Protein AF-A0A7K4D6N5-F1 (afdb_monomer)

Radius of gyration: 18.12 Å; Cα contacts (8 Å, |Δi|>4): 68; chains: 1; bounding box: 43×45×43 Å

Mean predicted aligned error: 6.29 Å

Sequence (94 aa):
MSEVSKEYNFKQAEEKWVASWDDSVYYFDWESKKPQYIIDTPPPYPTGNFHIGNALNWCYIDFVARYKRMRGYNVMFPQGWDCHGLPTEVKVEE

pLDDT: mean 88.31, std 10.25, range [51.09, 98.12]

Secondary structure (DSSP, 8-state):
-PPPPSS--HHHHHHHHHHT--GGGGS--TT--SPEEE----PPPSSS---HHHHHHHHHHHHHHHHHHHTT-EEE--------SHHHHHHHH-

Solvent-accessible surface area (backbone atoms only — not comparable to full-atom values): 6032 Å² total; per-residue (Å²): 128,82,86,75,72,95,68,87,58,64,68,65,51,49,54,53,50,66,75,62,61,65,68,74,80,59,59,63,60,92,87,55,89,46,57,76,44,80,51,89,59,86,47,51,62,83,72,67,80,88,50,71,72,51,57,54,54,52,50,60,53,48,54,52,48,52,50,41,41,77,71,57,32,40,38,39,73,66,86,67,66,41,82,70,59,67,69,46,54,55,61,71,75,106

Structure (mmCIF, N/CA/C/O backbone):
data_AF-A0A7K4D6N5-F1
#
_entry.id   AF-A0A7K4D6N5-F1
#
loop_
_atom_site.group_PDB
_atom_site.id
_atom_site.type_symbol
_atom_site.label_atom_id
_atom_site.label_alt_id
_atom_site.label_comp_id
_atom_site.label_asym_id
_atom_site.label_entity_id
_atom_site.label_seq_id
_atom_site.pdbx_PDB_ins_code
_atom_site.Cartn_x
_atom_site.Cartn_y
_atom_site.Cartn_z
_atom_site.occupancy
_atom_site.B_iso_or_equiv
_atom_site.auth_seq_id
_atom_site.auth_comp_id
_atom_site.auth_asym_id
_atom_site.auth_atom_id
_atom_site.pdbx_PDB_model_num
ATOM 1 N N . MET A 1 1 ? -15.490 18.915 24.769 1.00 51.09 1 MET A N 1
ATOM 2 C CA . MET A 1 1 ? -15.387 18.450 23.370 1.00 51.09 1 MET A CA 1
ATOM 3 C C . MET A 1 1 ? -14.278 19.260 22.733 1.00 51.09 1 MET A C 1
ATOM 5 O O . MET A 1 1 ? -14.328 20.474 22.853 1.00 51.09 1 MET A O 1
ATOM 9 N N . SER A 1 2 ? -13.239 18.622 22.196 1.00 64.94 2 SER A N 1
ATOM 10 C CA . SER A 1 2 ? -12.144 19.338 21.528 1.00 64.94 2 SER A CA 1
ATOM 11 C C . SER A 1 2 ? -12.703 20.184 20.383 1.00 64.94 2 SER A C 1
ATOM 13 O O . SER A 1 2 ? -13.468 19.654 19.575 1.00 64.94 2 SER A O 1
ATOM 15 N N . GLU A 1 3 ? -12.348 21.468 20.321 1.00 75.94 3 GLU A N 1
ATOM 16 C CA . GLU A 1 3 ? -12.668 22.315 19.170 1.00 75.94 3 GLU A CA 1
ATOM 17 C C . GLU A 1 3 ? -12.055 21.693 17.915 1.00 75.94 3 GLU A C 1
ATOM 19 O O . GLU A 1 3 ? -10.841 21.519 17.809 1.00 75.94 3 GLU A O 1
ATOM 24 N N . VAL A 1 4 ? -12.912 21.307 16.974 1.00 81.75 4 VAL A N 1
ATOM 25 C CA . VAL A 1 4 ? -12.475 20.847 15.660 1.00 81.75 4 VAL A CA 1
ATOM 26 C C . VAL A 1 4 ? -12.147 22.092 14.842 1.00 81.75 4 VAL A C 1
ATOM 28 O O . VAL A 1 4 ? -12.998 22.968 14.683 1.00 81.75 4 VAL A O 1
ATOM 31 N N . SER A 1 5 ? -10.909 22.178 14.350 1.00 85.94 5 SER A N 1
ATOM 32 C CA . SER A 1 5 ? -10.481 23.248 13.443 1.00 85.94 5 SER A CA 1
ATOM 33 C C . SER A 1 5 ? -11.438 23.363 12.254 1.00 85.94 5 SER A C 1
ATOM 35 O O . SER A 1 5 ? -11.860 22.353 11.691 1.00 85.94 5 SER A O 1
ATOM 37 N N . LYS A 1 6 ? -11.755 24.597 11.844 1.00 89.56 6 LYS A N 1
ATOM 38 C CA . LYS A 1 6 ? -12.555 24.857 10.635 1.00 89.56 6 LYS A CA 1
ATOM 39 C C . LYS A 1 6 ? -11.800 24.502 9.351 1.00 89.56 6 LYS A C 1
ATOM 41 O O . LYS A 1 6 ? -12.433 24.228 8.337 1.00 89.56 6 LYS A O 1
ATOM 46 N N . GLU A 1 7 ? -10.470 24.507 9.400 1.00 93.06 7 GLU A N 1
ATOM 47 C CA . GLU A 1 7 ? -9.600 24.191 8.268 1.00 93.06 7 GLU A CA 1
ATOM 48 C C . GLU A 1 7 ? -8.960 22.810 8.435 1.00 93.06 7 GLU A C 1
ATOM 50 O O . GLU A 1 7 ? -8.482 22.455 9.518 1.00 93.06 7 GLU A O 1
ATOM 55 N N . TYR A 1 8 ? -8.939 22.040 7.343 1.00 93.06 8 TYR A N 1
ATOM 56 C CA . TYR A 1 8 ? -8.316 20.722 7.294 1.00 93.06 8 TYR A CA 1
ATOM 57 C C . TYR A 1 8 ? -6.819 20.835 6.995 1.00 93.06 8 TYR A C 1
ATOM 59 O O . TYR A 1 8 ? -6.418 21.273 5.917 1.00 93.06 8 TYR A O 1
ATOM 67 N N . ASN A 1 9 ? -5.990 20.384 7.936 1.00 94.19 9 ASN A N 1
ATOM 68 C CA . ASN A 1 9 ? -4.552 20.247 7.742 1.00 94.19 9 ASN A CA 1
ATOM 69 C C . ASN A 1 9 ? -4.213 18.803 7.342 1.00 94.19 9 ASN A C 1
ATOM 71 O O . ASN A 1 9 ? -4.126 17.919 8.197 1.00 94.19 9 ASN A O 1
ATOM 75 N N . PHE A 1 10 ? -4.014 18.571 6.042 1.00 94.62 10 PHE A N 1
ATOM 76 C CA . PHE A 1 10 ? -3.732 17.236 5.510 1.00 94.62 10 PHE A CA 1
ATOM 77 C C . PHE A 1 10 ? -2.415 16.652 6.031 1.00 94.62 10 PHE A C 1
ATOM 79 O O . PHE A 1 10 ? -2.397 15.483 6.390 1.00 94.62 10 PHE A O 1
ATOM 86 N N . LYS A 1 11 ? -1.355 17.462 6.176 1.00 95.56 11 LYS A N 1
A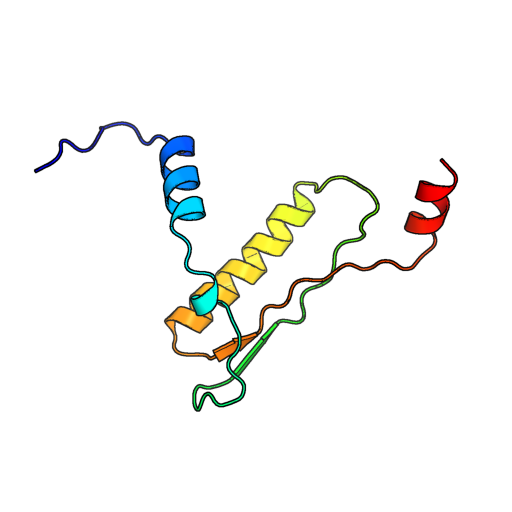TOM 87 C CA . LYS A 1 11 ? -0.046 16.985 6.655 1.00 95.56 11 LYS A CA 1
ATOM 88 C C . LYS A 1 11 ? -0.151 16.379 8.050 1.00 95.56 11 LYS A C 1
ATOM 90 O O . LYS A 1 11 ? 0.273 15.254 8.275 1.00 95.56 11 LYS A O 1
ATOM 95 N N . GLN A 1 12 ? -0.798 17.103 8.965 1.00 94.31 12 GLN A N 1
ATOM 96 C CA . GLN A 1 12 ? -0.993 16.634 10.336 1.00 94.31 12 GLN A CA 1
ATOM 97 C C . GLN A 1 12 ? -1.859 15.367 10.389 1.00 94.31 12 GLN A C 1
ATOM 99 O O . GLN A 1 12 ? -1.605 14.469 11.193 1.00 94.31 12 GLN A O 1
ATOM 104 N N . ALA A 1 13 ? -2.905 15.299 9.562 1.00 93.62 13 ALA A N 1
ATOM 105 C CA . ALA A 1 13 ? -3.785 14.140 9.512 1.00 93.62 13 ALA A CA 1
ATOM 106 C C . ALA A 1 13 ? -3.065 12.904 8.953 1.00 93.62 13 ALA A C 1
ATOM 108 O O . ALA A 1 13 ? -3.150 11.835 9.555 1.00 93.62 13 ALA A O 1
ATOM 109 N N . GLU A 1 14 ? -2.345 13.050 7.841 1.00 95.81 14 GLU A N 1
ATOM 110 C CA . GLU A 1 14 ? -1.587 11.974 7.198 1.00 95.81 14 GLU A CA 1
ATOM 111 C C . GLU A 1 14 ? -0.497 11.434 8.125 1.00 95.81 14 GLU A C 1
ATOM 113 O O . GLU A 1 14 ? -0.475 10.234 8.384 1.00 95.81 14 GLU A O 1
ATOM 118 N N . GLU A 1 15 ? 0.332 12.303 8.711 1.00 95.88 15 GLU A N 1
ATOM 119 C CA . GLU A 1 15 ? 1.386 11.906 9.657 1.00 95.88 15 GLU A CA 1
ATOM 120 C C . GLU A 1 15 ? 0.819 11.130 10.850 1.00 95.88 15 GLU A C 1
ATOM 122 O O . GLU A 1 15 ? 1.343 10.078 11.221 1.00 95.88 15 GLU A O 1
ATOM 127 N N . LYS A 1 16 ? -0.295 11.608 11.422 1.00 94.75 16 LYS A N 1
ATOM 128 C CA . LYS A 1 16 ? -0.982 10.921 12.520 1.00 94.75 16 LYS A CA 1
ATOM 129 C C . LYS A 1 16 ? -1.422 9.514 12.116 1.00 94.75 16 LYS A C 1
ATOM 131 O O . LYS A 1 16 ? -1.234 8.581 12.893 1.00 94.75 16 LYS A O 1
ATOM 136 N N . TRP A 1 17 ? -2.049 9.362 10.950 1.00 93.44 17 TRP A N 1
ATOM 137 C CA . TRP A 1 17 ? -2.584 8.070 10.523 1.00 93.44 17 TRP A CA 1
ATOM 138 C C . TRP A 1 17 ? -1.483 7.086 10.150 1.00 93.44 17 TRP A C 1
ATOM 140 O O . TRP A 1 17 ? -1.554 5.941 10.593 1.00 93.44 17 TRP A O 1
ATOM 150 N N . VAL A 1 18 ? -0.453 7.543 9.432 1.00 93.12 18 VAL A N 1
ATOM 151 C CA . VAL A 1 18 ? 0.732 6.740 9.098 1.00 93.12 18 VAL A CA 1
ATOM 152 C C . VAL A 1 18 ? 1.400 6.221 10.370 1.00 93.12 18 VAL A C 1
ATOM 154 O O . VAL A 1 18 ? 1.681 5.033 10.468 1.00 93.12 18 VAL A O 1
ATOM 157 N N . ALA A 1 19 ? 1.574 7.076 11.384 1.00 94.00 19 ALA A N 1
ATOM 158 C CA . ALA A 1 19 ? 2.161 6.678 12.665 1.00 94.00 19 ALA A CA 1
ATOM 159 C C . ALA A 1 19 ? 1.275 5.725 13.490 1.00 94.00 19 ALA A C 1
ATOM 161 O O . ALA A 1 19 ? 1.769 5.046 14.385 1.00 94.00 19 ALA A O 1
ATOM 162 N N . SER A 1 20 ? -0.033 5.696 13.223 1.00 93.88 20 SER A N 1
ATOM 163 C CA . SER A 1 20 ? -1.000 4.856 13.941 1.00 93.88 20 SER A CA 1
ATOM 164 C C . SER A 1 20 ? -1.332 3.538 13.241 1.00 93.88 20 SER A C 1
ATOM 166 O O . SER A 1 20 ? -2.146 2.775 13.765 1.00 93.88 20 SER A O 1
ATOM 168 N N . TRP A 1 21 ? -0.786 3.288 12.046 1.00 90.25 21 TRP A N 1
ATOM 169 C CA . TRP A 1 21 ? -1.090 2.065 11.315 1.00 90.25 21 TRP A CA 1
ATOM 170 C C . TRP A 1 21 ? -0.608 0.834 12.078 1.00 90.25 21 TRP A C 1
ATOM 172 O O . TRP A 1 21 ? 0.532 0.751 12.524 1.00 90.25 21 TRP A O 1
ATOM 182 N N . ASP A 1 22 ? -1.512 -0.133 12.199 1.00 90.94 22 ASP A N 1
ATOM 183 C CA . ASP A 1 22 ? -1.189 -1.482 12.630 1.00 90.94 22 ASP A CA 1
ATOM 184 C C . ASP A 1 22 ? -0.975 -2.344 11.385 1.00 90.94 22 ASP A C 1
ATOM 186 O O . ASP A 1 22 ? -1.930 -2.721 10.695 1.00 90.94 22 ASP A O 1
ATOM 190 N N . ASP A 1 23 ? 0.291 -2.642 11.098 1.00 86.94 23 ASP A N 1
ATOM 191 C CA . ASP A 1 23 ? 0.687 -3.437 9.937 1.00 86.94 23 ASP A CA 1
ATOM 192 C C . ASP A 1 23 ? 0.086 -4.851 9.959 1.00 86.94 23 ASP A C 1
ATOM 194 O O . ASP A 1 23 ? -0.149 -5.445 8.903 1.00 86.94 23 ASP A O 1
ATOM 198 N N . SER A 1 24 ? -0.258 -5.376 11.144 1.00 88.38 24 SER A N 1
ATOM 199 C CA . SER A 1 24 ? -0.821 -6.721 11.284 1.00 88.38 24 SER A CA 1
ATOM 200 C C . SER A 1 24 ? -2.176 -6.885 10.591 1.00 88.38 24 SER A C 1
ATOM 202 O O . SER A 1 24 ? -2.500 -7.973 10.116 1.00 88.38 24 SER A O 1
ATOM 204 N N . VAL A 1 25 ? -2.938 -5.796 10.434 1.00 85.56 25 VAL A N 1
ATOM 205 C CA . VAL A 1 25 ? -4.237 -5.778 9.736 1.00 85.56 25 VAL A CA 1
ATOM 206 C C . VAL A 1 25 ? -4.085 -6.049 8.234 1.00 85.56 25 VAL A C 1
ATOM 208 O O . VAL A 1 25 ? -5.043 -6.448 7.561 1.00 85.56 25 VAL A O 1
ATOM 211 N N . TYR A 1 26 ? -2.890 -5.829 7.685 1.00 88.31 26 TYR A N 1
ATOM 212 C CA . TYR A 1 26 ? -2.616 -5.972 6.261 1.00 88.31 26 TYR A CA 1
ATOM 213 C C . TYR A 1 26 ? -1.970 -7.311 5.895 1.00 88.31 26 TYR A C 1
ATOM 215 O O . TYR A 1 26 ? -1.924 -7.624 4.701 1.00 88.31 26 TYR A O 1
ATOM 223 N N . TYR A 1 27 ? -1.542 -8.106 6.881 1.00 91.56 27 TYR A N 1
ATOM 224 C CA . TYR A 1 27 ? -0.967 -9.429 6.660 1.00 91.56 27 TYR A CA 1
ATOM 225 C C . TYR A 1 27 ? -2.017 -10.457 6.244 1.00 91.56 27 TYR A C 1
ATOM 227 O O . TYR A 1 27 ? -3.146 -10.483 6.734 1.00 91.56 27 TYR A O 1
ATOM 235 N N . PHE A 1 28 ? -1.613 -11.317 5.314 1.00 95.00 28 PHE A N 1
ATOM 236 C CA . PHE A 1 28 ? -2.418 -12.442 4.876 1.00 95.00 28 PHE A CA 1
ATOM 237 C C . PHE A 1 28 ? -2.256 -13.609 5.852 1.00 95.00 28 PHE A C 1
ATOM 239 O O . PHE A 1 28 ? -1.135 -14.015 6.154 1.00 95.00 28 PHE A O 1
ATOM 246 N N . ASP A 1 29 ? -3.374 -14.157 6.321 1.00 95.56 29 ASP A N 1
ATOM 247 C CA . ASP A 1 29 ? -3.398 -15.280 7.262 1.00 95.56 29 ASP A CA 1
ATOM 248 C C . ASP A 1 29 ? -3.734 -16.591 6.534 1.00 95.56 29 ASP A C 1
ATOM 250 O O . ASP A 1 29 ? -4.862 -16.780 6.078 1.00 95.56 29 ASP A O 1
ATOM 254 N N . TRP A 1 30 ? -2.770 -17.505 6.420 1.00 95.00 30 TRP A N 1
ATOM 255 C CA . TRP A 1 30 ? -2.951 -18.787 5.725 1.00 95.00 30 TRP A CA 1
ATOM 256 C C . TRP A 1 30 ? -3.962 -19.721 6.404 1.00 95.00 30 TRP A C 1
ATOM 258 O O . TRP A 1 30 ? -4.576 -20.539 5.722 1.00 95.00 30 TRP A O 1
ATOM 268 N N . GLU A 1 31 ? -4.198 -19.553 7.706 1.00 96.69 31 GLU A N 1
ATOM 269 C CA . GLU A 1 31 ? -5.136 -20.364 8.492 1.00 96.69 31 GLU A CA 1
ATOM 270 C C . GLU A 1 31 ? -6.553 -19.758 8.520 1.00 96.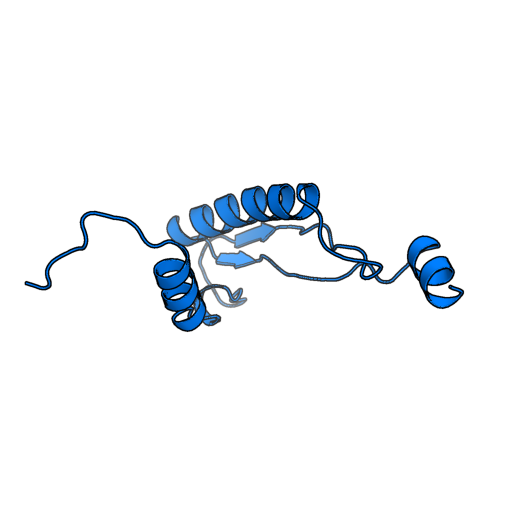69 31 GLU A C 1
ATOM 272 O O . GLU A 1 31 ? -7.493 -20.321 9.097 1.00 96.69 31 GLU A 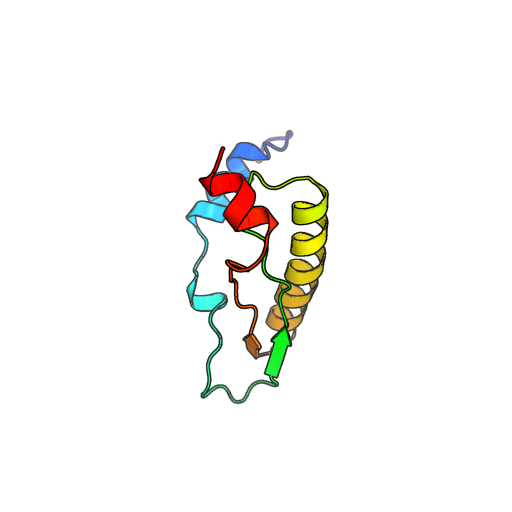O 1
ATOM 277 N N . SER A 1 32 ? -6.743 -18.596 7.885 1.00 95.88 32 SER A N 1
ATOM 278 C CA . SER A 1 32 ? -8.017 -17.890 7.895 1.00 95.88 32 SER A CA 1
ATOM 279 C C . SER A 1 32 ? -9.103 -18.650 7.137 1.00 95.88 32 SER A C 1
ATOM 281 O O . SER A 1 32 ? -8.955 -18.997 5.968 1.00 95.88 32 SER A O 1
ATOM 283 N N . LYS A 1 33 ? -10.280 -18.793 7.758 1.00 96.81 33 LYS A N 1
ATOM 284 C CA . LYS A 1 33 ? -11.488 -19.342 7.107 1.00 96.81 33 LYS A CA 1
ATOM 285 C C . LYS A 1 33 ? -12.223 -18.331 6.216 1.00 96.81 33 LYS A C 1
ATOM 287 O O . LYS A 1 33 ? -13.252 -18.659 5.628 1.00 96.81 33 LYS A O 1
ATOM 292 N N . LYS A 1 34 ? -11.755 -17.080 6.170 1.00 97.00 34 LYS A N 1
ATOM 293 C CA . LYS A 1 34 ? -12.337 -16.019 5.340 1.00 97.00 34 LYS A CA 1
ATOM 294 C C . LYS A 1 34 ? -12.086 -16.308 3.854 1.00 97.00 34 LYS A C 1
ATOM 296 O O . LYS A 1 34 ? -11.052 -16.883 3.517 1.00 97.00 34 LYS A O 1
ATOM 301 N N . PRO A 1 35 ? -12.974 -15.867 2.945 1.00 9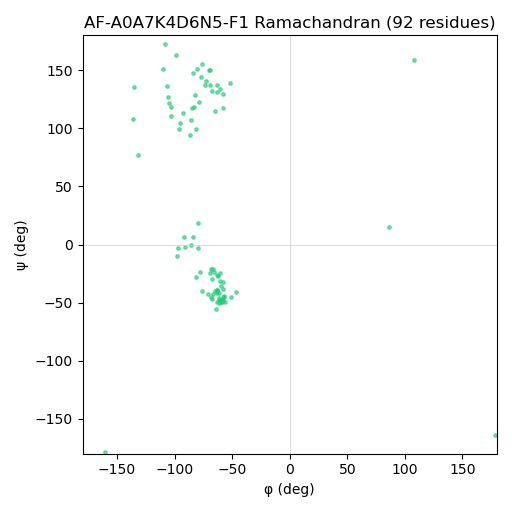7.94 35 PRO A N 1
ATOM 302 C CA . PRO A 1 35 ? -12.720 -15.989 1.515 1.00 97.94 35 PRO A CA 1
ATOM 303 C C . PRO A 1 35 ? -11.446 -15.227 1.132 1.00 97.94 35 PRO A C 1
ATOM 305 O O . PRO A 1 35 ? -11.249 -14.081 1.545 1.00 97.94 35 PRO A O 1
ATOM 308 N N . GLN A 1 36 ? -10.585 -15.869 0.345 1.00 97.88 36 GLN A N 1
ATOM 309 C CA . GLN A 1 36 ? -9.323 -15.286 -0.101 1.00 97.88 36 GLN A CA 1
ATOM 310 C C . GLN A 1 36 ? -9.554 -14.285 -1.238 1.00 97.88 36 GLN A C 1
ATOM 312 O O . GLN A 1 36 ? -10.411 -14.477 -2.102 1.00 97.88 36 GLN A O 1
ATOM 317 N N . TYR A 1 37 ? -8.771 -13.211 -1.246 1.00 97.50 37 TYR A N 1
ATOM 318 C CA . TYR A 1 37 ? -8.678 -12.273 -2.359 1.00 97.50 37 TYR A CA 1
ATOM 319 C C . TYR A 1 37 ? -7.205 -11.946 -2.593 1.00 97.50 37 TYR A C 1
ATOM 321 O O . TYR A 1 37 ? -6.578 -11.283 -1.768 1.00 97.50 37 TYR A O 1
ATOM 329 N N . ILE A 1 38 ? -6.648 -12.454 -3.688 1.00 96.31 38 ILE A N 1
ATOM 330 C CA . ILE A 1 38 ? -5.217 -12.364 -3.986 1.00 96.31 38 ILE A CA 1
ATOM 331 C C . ILE A 1 38 ? -5.023 -11.334 -5.089 1.00 96.31 38 ILE A C 1
ATOM 333 O O . ILE A 1 38 ? -5.673 -11.401 -6.132 1.00 96.31 38 ILE A O 1
ATOM 337 N N . ILE A 1 39 ? -4.153 -10.370 -4.828 1.00 95.31 39 ILE A N 1
ATOM 338 C CA . ILE A 1 39 ? -3.782 -9.321 -5.765 1.00 95.31 39 ILE A CA 1
ATOM 339 C C . ILE A 1 39 ? -2.391 -9.643 -6.294 1.00 95.31 39 ILE A C 1
ATOM 341 O O . ILE A 1 39 ? -1.439 -9.734 -5.519 1.00 95.31 39 ILE A O 1
ATOM 345 N N . ASP A 1 40 ? -2.292 -9.786 -7.611 1.00 91.00 40 ASP A N 1
ATOM 346 C CA . ASP A 1 40 ? -1.015 -9.799 -8.315 1.00 91.00 40 ASP A CA 1
ATOM 347 C C . ASP A 1 40 ? -0.564 -8.348 -8.526 1.00 91.00 40 ASP A C 1
ATOM 349 O O . ASP A 1 40 ? -1.109 -7.623 -9.364 1.00 91.00 40 ASP A O 1
ATOM 353 N N . THR A 1 41 ? 0.338 -7.877 -7.665 1.00 85.81 41 THR A N 1
ATOM 354 C CA . THR A 1 41 ? 0.826 -6.496 -7.701 1.00 85.81 41 THR A CA 1
ATOM 355 C C . THR A 1 41 ? 1.947 -6.394 -8.731 1.00 85.81 41 THR A C 1
ATOM 357 O O . THR A 1 41 ? 2.986 -7.017 -8.513 1.00 85.81 41 THR A O 1
ATOM 360 N N . PRO A 1 42 ? 1.816 -5.586 -9.799 1.00 83.06 42 PRO A N 1
ATOM 361 C CA . PRO A 1 42 ? 2.906 -5.390 -10.749 1.00 83.06 42 PRO A CA 1
ATOM 362 C C . PRO A 1 42 ? 4.079 -4.694 -10.036 1.00 83.06 42 PRO A C 1
ATOM 364 O O . PRO A 1 42 ? 3.920 -3.552 -9.586 1.00 83.06 42 PRO A O 1
ATOM 367 N N . PRO A 1 43 ? 5.236 -5.359 -9.881 1.00 84.44 43 PRO A N 1
ATOM 368 C CA . PRO A 1 43 ? 6.332 -4.810 -9.103 1.00 84.44 43 PRO A CA 1
ATOM 369 C C . PRO A 1 43 ? 7.021 -3.662 -9.870 1.00 84.44 43 PRO A C 1
ATOM 371 O O . PRO A 1 43 ? 7.238 -3.766 -11.077 1.00 84.44 43 PRO A O 1
ATOM 374 N N . PRO A 1 44 ? 7.368 -2.548 -9.206 1.00 85.81 44 PRO A N 1
ATOM 375 C CA . PRO A 1 44 ? 8.138 -1.467 -9.808 1.00 85.81 44 PRO A CA 1
ATOM 376 C C . PRO A 1 44 ? 9.585 -1.879 -10.067 1.00 85.81 44 PRO A C 1
ATOM 378 O O . PRO A 1 44 ? 10.177 -2.628 -9.288 1.00 85.81 44 PRO A O 1
ATOM 381 N N . TYR A 1 45 ? 10.182 -1.279 -11.097 1.00 82.62 45 TYR A N 1
ATOM 382 C CA . TYR A 1 45 ? 11.631 -1.289 -11.276 1.00 82.62 45 TYR A CA 1
ATOM 383 C C . TYR A 1 45 ? 12.318 -0.435 -10.195 1.00 82.62 45 TYR A C 1
ATOM 385 O O . TYR A 1 45 ? 11.873 0.689 -9.941 1.00 82.62 45 TYR A O 1
ATOM 393 N N . PRO A 1 46 ? 13.438 -0.891 -9.605 1.00 80.12 46 PRO A N 1
ATOM 394 C CA . PRO A 1 46 ? 14.199 -0.137 -8.608 1.00 80.12 46 PRO A CA 1
ATOM 395 C C . PRO A 1 46 ? 15.120 0.937 -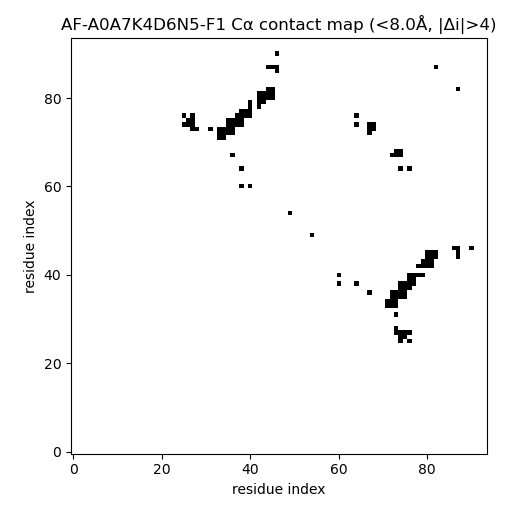9.227 1.00 80.12 46 PRO A C 1
ATOM 397 O O . PRO A 1 46 ? 16.061 1.398 -8.589 1.00 80.12 46 PRO A O 1
ATOM 400 N N . THR A 1 47 ? 14.891 1.341 -10.478 1.00 70.19 47 THR A N 1
ATOM 401 C CA . THR A 1 47 ? 15.838 2.122 -11.297 1.00 70.19 47 THR A CA 1
ATOM 402 C C . THR A 1 47 ? 15.663 3.643 -11.201 1.00 70.19 47 THR A C 1
ATOM 404 O O . THR A 1 47 ? 16.330 4.404 -11.912 1.00 70.19 47 THR A O 1
ATOM 407 N N . GLY A 1 48 ? 14.792 4.140 -10.317 1.00 75.81 48 GLY A N 1
ATOM 408 C CA . GLY A 1 48 ? 14.562 5.576 -10.171 1.00 75.81 48 GLY A CA 1
ATOM 409 C C . GLY A 1 48 ? 13.507 5.965 -9.139 1.00 75.81 48 GLY A C 1
ATOM 410 O O . GLY A 1 48 ? 13.124 5.181 -8.276 1.00 75.81 48 GLY A O 1
ATOM 411 N N . ASN A 1 49 ? 13.051 7.215 -9.239 1.00 83.69 49 ASN A N 1
ATOM 412 C CA . ASN A 1 49 ? 12.005 7.768 -8.381 1.00 83.69 49 ASN A CA 1
AT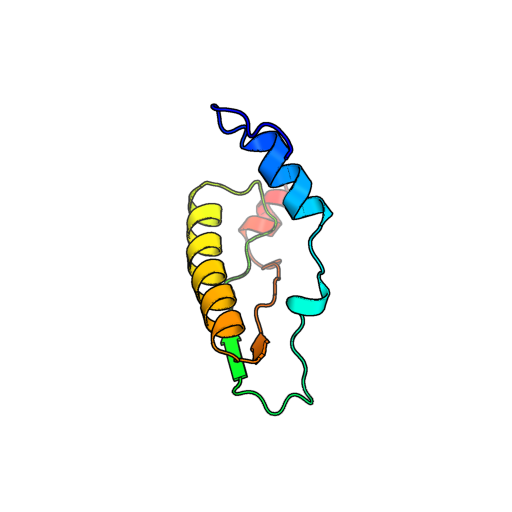OM 413 C C . ASN A 1 49 ? 10.614 7.406 -8.904 1.00 83.69 49 ASN A C 1
ATOM 415 O O . ASN A 1 49 ? 10.382 7.379 -10.114 1.00 83.69 49 ASN A O 1
ATOM 419 N N . PHE A 1 50 ? 9.664 7.228 -7.987 1.00 86.94 50 PHE A N 1
ATOM 420 C CA . PHE A 1 50 ? 8.261 7.084 -8.351 1.00 86.94 50 PHE A CA 1
ATOM 421 C C . PHE A 1 50 ? 7.720 8.351 -9.022 1.00 86.94 50 PHE A C 1
ATOM 423 O O . PHE A 1 50 ? 7.951 9.473 -8.570 1.00 86.94 50 PHE A O 1
ATOM 430 N N . HIS A 1 51 ? 6.942 8.157 -10.082 1.00 90.31 51 HIS A N 1
ATOM 431 C CA . HIS A 1 51 ? 6.195 9.199 -10.773 1.00 90.31 51 HIS A CA 1
ATOM 432 C C . HIS A 1 51 ? 4.688 9.070 -10.510 1.00 90.31 51 HIS A C 1
ATOM 434 O O . HIS A 1 51 ? 4.204 8.082 -9.957 1.00 90.31 51 HIS A O 1
ATOM 440 N N . ILE A 1 52 ? 3.897 10.050 -10.959 1.00 93.19 52 ILE A N 1
ATOM 441 C CA . ILE A 1 52 ? 2.444 10.084 -10.705 1.00 93.19 52 ILE A CA 1
ATOM 442 C C . ILE A 1 52 ? 1.700 8.846 -11.233 1.00 93.19 52 ILE A C 1
ATOM 444 O O . ILE A 1 52 ? 0.752 8.381 -10.609 1.00 93.19 52 ILE A O 1
ATOM 448 N N . GLY A 1 53 ? 2.166 8.262 -12.342 1.00 91.50 53 GLY A N 1
ATOM 449 C CA . GLY A 1 53 ? 1.648 6.984 -12.848 1.00 91.50 53 GLY A CA 1
ATOM 450 C C . GLY A 1 53 ? 1.791 5.818 -11.860 1.00 91.50 53 GLY A C 1
ATOM 451 O O . GLY A 1 53 ? 0.877 5.005 -11.760 1.00 91.50 53 GLY A O 1
ATOM 452 N N . ASN A 1 54 ? 2.876 5.768 -11.078 1.00 90.50 54 ASN A N 1
ATOM 453 C CA . ASN A 1 54 ? 3.011 4.799 -9.995 1.00 90.50 54 ASN A CA 1
ATOM 454 C C . ASN A 1 54 ? 1.933 5.067 -8.943 1.00 90.50 54 ASN A C 1
ATOM 456 O O . ASN A 1 54 ? 1.112 4.193 -8.683 1.00 90.50 54 ASN A O 1
ATOM 460 N N . ALA A 1 55 ? 1.872 6.291 -8.409 1.00 91.31 55 ALA A N 1
ATOM 461 C CA . ALA A 1 55 ? 0.885 6.660 -7.392 1.00 91.31 55 ALA A CA 1
ATOM 462 C C . ALA A 1 55 ? -0.548 6.289 -7.811 1.00 91.31 55 ALA A C 1
ATOM 464 O O . ALA A 1 55 ? -1.279 5.669 -7.043 1.00 91.31 55 ALA A O 1
ATOM 465 N N . LEU A 1 56 ? -0.920 6.582 -9.059 1.00 92.94 56 LEU A N 1
ATOM 466 C CA . LEU A 1 56 ? -2.225 6.228 -9.607 1.00 92.94 56 LEU A CA 1
ATOM 467 C C . LEU A 1 56 ? -2.469 4.710 -9.615 1.00 92.94 56 LEU A C 1
ATOM 469 O O . LEU A 1 56 ? -3.526 4.261 -9.174 1.00 92.94 56 LEU A O 1
ATOM 473 N N . ASN A 1 57 ? -1.497 3.925 -10.091 1.00 90.88 57 ASN A N 1
ATOM 474 C CA . ASN A 1 57 ? -1.597 2.468 -10.143 1.00 90.88 57 ASN A CA 1
ATOM 475 C C . ASN A 1 57 ? -1.759 1.857 -8.739 1.00 90.88 57 ASN A C 1
ATOM 477 O O . ASN A 1 57 ? -2.674 1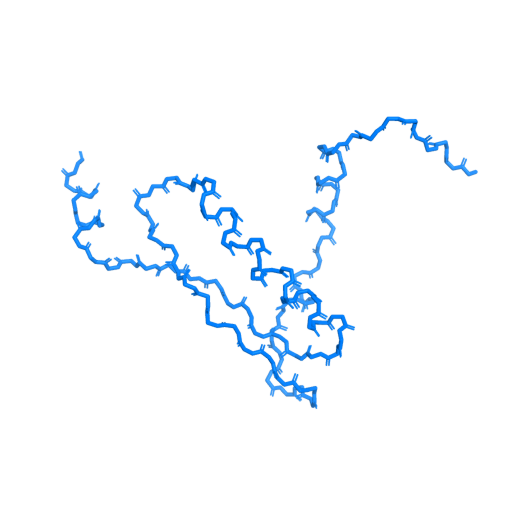.068 -8.510 1.00 90.88 57 ASN A O 1
ATOM 481 N N . TRP A 1 58 ? -0.932 2.278 -7.774 1.00 91.69 58 TRP A N 1
ATOM 482 C CA . TRP A 1 58 ? -1.019 1.794 -6.391 1.00 91.69 58 TRP A CA 1
ATOM 483 C C . TRP A 1 58 ? -2.338 2.166 -5.720 1.00 91.69 58 TRP A C 1
ATOM 485 O O . TRP A 1 58 ? -2.926 1.318 -5.050 1.00 91.69 58 TRP A O 1
ATOM 495 N N . CYS A 1 59 ? -2.832 3.391 -5.921 1.00 94.12 59 CYS A N 1
ATOM 496 C CA . CYS A 1 59 ? -4.087 3.837 -5.320 1.00 94.12 59 CYS A CA 1
ATOM 497 C C . CYS A 1 59 ? -5.266 2.946 -5.724 1.00 94.12 59 CYS A C 1
ATOM 499 O O . CYS A 1 59 ? -6.012 2.499 -4.857 1.00 94.12 59 CYS A O 1
ATOM 501 N N . TYR A 1 60 ? -5.427 2.633 -7.015 1.00 93.38 60 TYR A N 1
ATOM 502 C CA . TYR A 1 60 ? -6.544 1.792 -7.459 1.00 93.38 60 TYR A CA 1
ATOM 503 C C . TYR A 1 60 ? -6.514 0.397 -6.834 1.00 93.38 60 TYR A C 1
ATOM 505 O O . TYR A 1 60 ? -7.551 -0.115 -6.405 1.00 93.38 60 TYR A O 1
ATOM 513 N N . ILE A 1 61 ? -5.327 -0.199 -6.750 1.00 94.88 61 ILE A N 1
ATOM 514 C CA . ILE A 1 61 ? -5.145 -1.525 -6.167 1.00 94.88 61 ILE A CA 1
ATOM 515 C C . ILE A 1 61 ? -5.415 -1.485 -4.653 1.00 94.88 61 ILE A C 1
ATOM 517 O O . ILE A 1 61 ? -6.164 -2.321 -4.139 1.00 94.88 61 ILE A O 1
ATOM 521 N N . ASP A 1 62 ? -4.887 -0.481 -3.945 1.00 94.69 62 ASP A N 1
ATOM 522 C CA . ASP A 1 62 ? -5.086 -0.308 -2.503 1.00 94.69 62 ASP A CA 1
ATOM 523 C C . ASP A 1 62 ? -6.558 -0.055 -2.145 1.00 94.69 62 ASP A C 1
ATOM 525 O O . ASP A 1 62 ? -7.072 -0.639 -1.188 1.00 94.69 62 ASP A O 1
ATOM 529 N N . PHE A 1 63 ? -7.292 0.724 -2.947 1.00 96.50 63 PHE A N 1
ATOM 530 C CA . PHE A 1 63 ? -8.729 0.945 -2.742 1.00 96.50 63 PHE A CA 1
ATOM 531 C C . PHE A 1 63 ? -9.509 -0.369 -2.767 1.00 96.50 63 PHE A C 1
ATOM 533 O O . PHE A 1 63 ? -10.336 -0.626 -1.886 1.00 96.50 63 PHE A O 1
ATOM 540 N N . VAL A 1 64 ? -9.218 -1.233 -3.741 1.00 96.75 64 VAL A N 1
ATOM 541 C CA . VAL A 1 64 ? -9.848 -2.551 -3.855 1.00 96.75 64 VAL A CA 1
ATOM 542 C C . VAL A 1 64 ? -9.430 -3.451 -2.692 1.00 96.75 64 VAL A C 1
ATOM 544 O O . VAL A 1 64 ? -10.289 -4.108 -2.097 1.00 96.75 64 VAL A O 1
ATOM 547 N N . ALA A 1 65 ? -8.149 -3.452 -2.316 1.00 96.50 65 ALA A N 1
ATOM 548 C CA . ALA A 1 65 ? -7.638 -4.230 -1.191 1.00 96.50 65 ALA A CA 1
ATOM 549 C C . ALA A 1 65 ? -8.333 -3.843 0.126 1.00 96.50 65 ALA A C 1
ATOM 551 O O . ALA A 1 65 ? -8.853 -4.706 0.838 1.00 96.50 65 ALA A O 1
ATOM 552 N N . ARG A 1 66 ? -8.411 -2.542 0.434 1.00 95.81 66 ARG A N 1
ATOM 553 C CA . ARG A 1 66 ? -9.110 -2.007 1.615 1.00 95.81 66 ARG A CA 1
ATOM 554 C C . ARG A 1 66 ? -10.595 -2.338 1.588 1.00 95.81 66 ARG A C 1
ATOM 556 O O . ARG A 1 66 ? -11.125 -2.821 2.588 1.00 95.81 66 ARG A O 1
ATOM 563 N N . TYR A 1 67 ? -11.255 -2.141 0.448 1.00 97.56 67 TYR A N 1
ATOM 564 C CA . TYR A 1 67 ? -12.656 -2.511 0.270 1.00 97.56 67 TYR A CA 1
ATOM 565 C C . TYR A 1 67 ? -12.887 -3.996 0.574 1.00 97.56 67 TYR A C 1
ATOM 567 O O . TYR A 1 67 ? -13.759 -4.333 1.371 1.00 97.56 67 TYR A O 1
ATOM 575 N N . LYS A 1 68 ? -12.078 -4.900 0.013 1.00 97.75 68 LYS A N 1
ATOM 576 C CA . LYS A 1 68 ? -12.215 -6.347 0.235 1.00 97.75 68 LYS A CA 1
ATOM 577 C C . LYS A 1 68 ? -11.958 -6.741 1.691 1.00 97.75 68 LYS A C 1
ATOM 579 O O . LYS A 1 68 ? -12.743 -7.525 2.228 1.00 97.75 68 LYS A O 1
ATOM 584 N N . ARG A 1 69 ? -10.964 -6.143 2.362 1.00 96.25 69 ARG A N 1
ATOM 585 C CA . ARG A 1 69 ? -10.738 -6.338 3.810 1.00 96.25 69 ARG A CA 1
ATOM 586 C C . ARG A 1 69 ? -11.970 -5.933 4.623 1.00 96.25 69 ARG A C 1
ATOM 588 O O . ARG A 1 69 ? -12.458 -6.727 5.424 1.00 96.25 69 ARG A O 1
ATOM 595 N N . MET A 1 70 ? -12.545 -4.758 4.349 1.00 96.50 70 MET A N 1
ATOM 596 C CA . MET A 1 70 ? -13.782 -4.285 4.997 1.00 96.50 70 MET A CA 1
ATOM 597 C C . MET A 1 70 ? -14.996 -5.182 4.711 1.00 96.50 70 MET A C 1
ATOM 599 O O . MET A 1 70 ? -15.914 -5.265 5.523 1.00 96.50 70 MET A O 1
ATOM 603 N N . ARG A 1 71 ? -15.007 -5.889 3.575 1.00 97.88 71 ARG A N 1
ATOM 604 C CA . ARG A 1 71 ? -16.035 -6.881 3.218 1.00 97.88 71 ARG A CA 1
ATOM 605 C C . ARG A 1 71 ? -15.785 -8.276 3.803 1.00 97.88 71 ARG A C 1
ATOM 607 O O . ARG A 1 71 ? -16.534 -9.191 3.469 1.00 97.88 71 ARG A O 1
ATOM 614 N N . GLY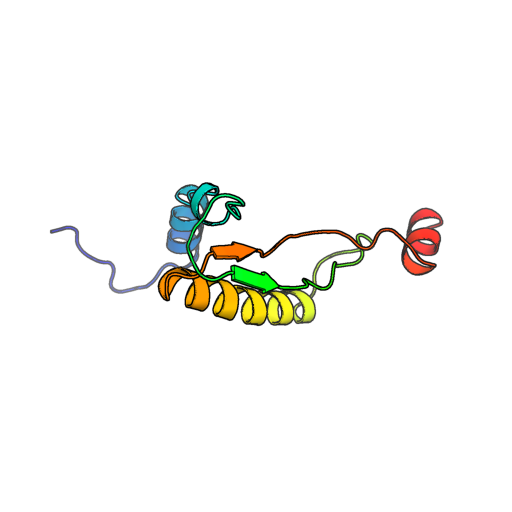 A 1 72 ? -14.778 -8.444 4.662 1.00 96.50 72 GLY A N 1
ATOM 615 C CA . GLY A 1 72 ? -14.507 -9.691 5.379 1.00 96.50 72 GLY A CA 1
ATOM 616 C C . GLY A 1 72 ? -13.642 -10.700 4.621 1.00 96.50 72 GLY A C 1
ATOM 617 O O . GLY A 1 72 ? -13.589 -11.858 5.030 1.00 96.50 72 GLY A O 1
ATOM 618 N N . TYR A 1 73 ? -12.966 -10.290 3.545 1.00 98.12 73 TYR A N 1
ATOM 619 C CA . TYR A 1 73 ? -12.016 -11.146 2.830 1.00 98.12 73 TYR A CA 1
ATOM 620 C C . TYR A 1 73 ? -10.658 -11.178 3.537 1.00 98.12 73 TYR A C 1
ATOM 622 O O . TYR A 1 73 ? -10.244 -10.198 4.161 1.00 98.12 73 TYR A O 1
ATOM 630 N N . ASN A 1 74 ? -9.947 -12.294 3.391 1.00 97.81 74 ASN A N 1
ATOM 631 C CA . ASN A 1 74 ? -8.522 -12.388 3.681 1.00 97.81 74 ASN A CA 1
ATOM 632 C C . ASN A 1 74 ? -7.749 -11.941 2.434 1.00 97.81 74 ASN A C 1
ATOM 634 O O . ASN A 1 74 ? -7.782 -12.620 1.406 1.00 97.81 74 ASN A O 1
ATOM 638 N N . VAL A 1 75 ? -7.145 -10.755 2.488 1.00 97.69 75 VAL A N 1
ATOM 639 C CA . VAL A 1 75 ? -6.585 -10.087 1.307 1.00 97.69 75 VAL A CA 1
ATOM 640 C C . VAL A 1 75 ? -5.070 -10.232 1.283 1.00 97.69 75 VAL A C 1
ATOM 642 O O . VAL A 1 75 ? -4.395 -9.713 2.170 1.00 97.69 75 VAL A O 1
ATOM 645 N N . MET A 1 76 ? -4.539 -10.877 0.245 1.00 96.06 76 MET A N 1
ATOM 646 C CA . MET A 1 76 ? -3.107 -10.904 -0.042 1.00 96.06 76 MET A CA 1
ATOM 647 C C . MET A 1 76 ? -2.791 -9.755 -0.996 1.00 96.06 76 MET A C 1
ATOM 649 O O . MET A 1 76 ? -3.249 -9.755 -2.137 1.00 96.06 76 MET A O 1
ATOM 653 N N . PHE A 1 77 ? -2.031 -8.771 -0.517 1.00 94.44 77 PHE A N 1
ATOM 654 C CA . PHE A 1 77 ? -1.574 -7.631 -1.312 1.00 94.44 77 PHE A CA 1
ATOM 655 C C . PHE A 1 77 ? -0.067 -7.426 -1.091 1.00 94.44 77 PHE A C 1
ATOM 657 O O . PHE A 1 77 ? 0.326 -6.579 -0.286 1.00 94.44 77 PHE A O 1
ATOM 664 N N . PRO A 1 78 ? 0.780 -8.260 -1.721 1.00 90.38 78 PRO A N 1
ATOM 665 C CA . PRO A 1 78 ? 2.217 -8.227 -1.511 1.00 90.38 78 PRO A CA 1
ATOM 666 C C . PRO A 1 78 ? 2.845 -7.044 -2.251 1.00 90.38 78 PRO A C 1
ATOM 668 O O . PRO A 1 78 ? 2.316 -6.562 -3.255 1.00 90.38 78 PRO A O 1
ATOM 671 N N . GLN A 1 79 ? 3.995 -6.600 -1.754 1.00 87.56 79 GLN A N 1
ATOM 672 C CA . GLN A 1 79 ? 4.874 -5.654 -2.438 1.00 87.56 79 GLN A CA 1
ATOM 673 C C . GLN A 1 79 ? 6.145 -6.388 -2.875 1.00 87.56 79 GLN A C 1
ATOM 675 O O . GLN A 1 79 ? 6.560 -7.353 -2.234 1.00 87.56 79 GLN A O 1
ATO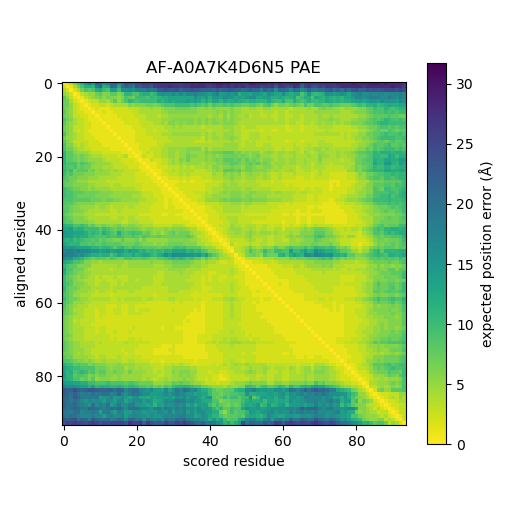M 680 N N . GLY A 1 80 ? 6.759 -5.932 -3.961 1.00 87.25 80 GLY A N 1
ATOM 681 C CA . GLY A 1 80 ? 7.975 -6.516 -4.522 1.00 87.25 80 GLY A CA 1
ATOM 682 C C . GLY A 1 80 ? 8.682 -5.529 -5.442 1.00 87.25 80 GLY A C 1
ATOM 683 O O . GLY A 1 80 ? 8.218 -4.405 -5.602 1.00 87.25 80 GLY A O 1
ATOM 684 N N . TRP A 1 81 ? 9.788 -5.959 -6.043 1.00 86.69 81 TRP A N 1
ATOM 685 C CA . TRP A 1 81 ? 10.590 -5.160 -6.971 1.00 86.69 81 TRP A CA 1
ATOM 686 C C . TRP A 1 81 ? 10.962 -6.017 -8.180 1.00 86.69 81 TRP A C 1
ATOM 688 O O . TRP A 1 81 ? 11.346 -7.175 -8.006 1.00 86.69 81 TRP A O 1
ATOM 698 N N . ASP A 1 82 ? 10.847 -5.461 -9.386 1.00 87.31 82 ASP A N 1
ATOM 699 C CA . ASP A 1 82 ? 11.371 -6.099 -10.595 1.00 87.31 82 ASP A CA 1
ATOM 700 C C . ASP A 1 82 ? 12.833 -5.691 -10.758 1.00 87.31 82 ASP A C 1
ATOM 702 O O . ASP A 1 82 ? 13.150 -4.619 -11.267 1.00 87.31 82 ASP A O 1
ATOM 706 N N . CYS A 1 83 ? 13.733 -6.525 -10.248 1.00 83.62 83 CYS A N 1
ATOM 707 C CA . CYS A 1 83 ? 15.163 -6.232 -10.237 1.00 83.62 83 CYS A CA 1
ATOM 708 C C . CYS A 1 83 ? 15.881 -6.646 -11.529 1.00 83.62 83 CYS A C 1
ATOM 710 O O . CYS A 1 83 ? 17.095 -6.474 -11.619 1.00 83.62 83 CYS A O 1
ATOM 712 N N . HIS A 1 84 ? 15.183 -7.219 -12.511 1.00 75.94 84 HIS A N 1
ATOM 713 C CA . HIS A 1 84 ? 15.801 -7.693 -13.746 1.00 75.94 84 HIS A CA 1
ATOM 714 C C . HIS A 1 84 ? 15.639 -6.690 -14.896 1.00 75.94 84 HIS A C 1
ATOM 716 O O . HIS A 1 84 ? 14.789 -5.803 -14.872 1.00 75.94 84 HIS A O 1
ATOM 722 N N . GLY A 1 85 ? 16.460 -6.863 -15.935 1.00 75.00 85 GLY A N 1
ATOM 723 C CA . GLY A 1 85 ? 16.312 -6.182 -17.219 1.00 75.00 85 GLY A CA 1
ATOM 724 C C . GLY A 1 85 ? 17.354 -5.102 -17.506 1.00 75.00 85 GLY A C 1
ATOM 725 O O . GLY A 1 85 ? 17.958 -4.516 -16.609 1.00 75.00 85 GLY A O 1
ATOM 726 N N . LEU A 1 86 ? 17.488 -4.807 -18.802 1.00 74.19 86 LEU A N 1
ATOM 727 C CA . LEU A 1 86 ? 18.361 -3.770 -19.364 1.00 74.19 86 LEU A CA 1
ATOM 728 C C . LEU A 1 86 ? 18.279 -2.412 -18.642 1.00 74.19 86 LEU A C 1
ATOM 730 O O . LEU A 1 86 ? 19.328 -1.816 -18.429 1.00 74.19 86 LEU A O 1
ATOM 734 N N . PRO A 1 87 ? 17.102 -1.902 -18.218 1.00 65.38 87 PRO A N 1
ATOM 735 C CA . PRO A 1 87 ? 17.044 -0.625 -17.506 1.00 65.38 87 PRO A CA 1
ATOM 736 C C . PRO A 1 87 ? 17.839 -0.613 -16.194 1.00 65.38 87 PRO A C 1
ATOM 738 O O . PRO A 1 87 ? 18.347 0.436 -15.809 1.00 65.38 87 PRO A O 1
ATOM 741 N N . THR A 1 88 ? 17.942 -1.753 -15.506 1.00 61.91 88 THR A N 1
ATOM 742 C CA . THR A 1 88 ? 18.717 -1.884 -14.264 1.00 61.91 88 THR A CA 1
ATOM 743 C C . THR A 1 88 ? 20.209 -1.953 -14.555 1.00 61.91 88 THR A C 1
ATOM 745 O O . THR A 1 88 ? 20.987 -1.311 -13.860 1.00 61.91 88 THR A O 1
ATOM 748 N N . GLU A 1 89 ? 20.604 -2.666 -15.609 1.00 71.88 89 GLU A N 1
ATOM 749 C CA . GLU A 1 89 ? 22.000 -2.748 -16.056 1.00 71.88 89 GLU A CA 1
ATOM 750 C C . GLU A 1 89 ? 22.523 -1.374 -16.499 1.00 71.88 89 GLU A C 1
ATOM 752 O O . GLU A 1 89 ? 23.533 -0.909 -15.980 1.00 71.88 89 GLU A O 1
ATOM 757 N N . VAL A 1 90 ? 21.770 -0.667 -17.350 1.00 70.56 90 VAL A N 1
ATOM 758 C CA . VAL A 1 90 ? 22.116 0.687 -17.822 1.00 70.56 90 VAL A CA 1
ATOM 759 C C . VAL A 1 90 ? 22.270 1.667 -16.653 1.00 70.56 90 VAL A C 1
ATOM 761 O O . VAL A 1 90 ? 23.178 2.487 -16.658 1.00 70.56 90 VAL A O 1
ATOM 764 N N . LYS A 1 91 ? 21.424 1.565 -15.618 1.00 67.50 91 LYS A N 1
ATOM 765 C CA . LYS A 1 91 ? 21.485 2.429 -14.427 1.00 67.50 91 LYS A CA 1
ATOM 766 C C . LYS A 1 91 ? 22.729 2.201 -13.560 1.00 67.50 91 LYS A C 1
ATOM 768 O O . LYS A 1 91 ? 23.129 3.106 -12.842 1.00 67.50 91 LYS A O 1
ATOM 773 N N . VAL A 1 92 ? 23.272 0.983 -13.552 1.00 72.25 92 VAL A N 1
ATOM 774 C CA . VAL A 1 92 ? 24.487 0.636 -12.793 1.00 72.25 92 VAL A CA 1
ATOM 775 C C . VAL A 1 92 ? 25.751 1.050 -13.553 1.00 72.25 92 VAL A C 1
ATOM 777 O O . VAL A 1 92 ? 26.777 1.300 -12.924 1.00 72.25 92 VAL A O 1
ATOM 780 N N . GLU A 1 93 ? 25.689 1.098 -14.886 1.00 67.62 93 GLU A N 1
ATOM 781 C CA . GLU A 1 93 ? 26.787 1.571 -15.738 1.00 67.62 93 GLU A CA 1
ATOM 782 C C . GLU A 1 93 ? 26.910 3.108 -15.797 1.00 67.62 93 GLU A C 1
ATOM 784 O O . GLU A 1 93 ? 28.001 3.603 -16.087 1.00 67.62 93 GLU A O 1
ATOM 789 N N . GLU A 1 94 ? 25.825 3.848 -15.526 1.00 57.94 94 GLU A N 1
ATOM 790 C CA . GLU A 1 94 ? 25.820 5.315 -15.322 1.00 57.94 94 GLU A CA 1
ATOM 791 C C . GLU A 1 94 ? 26.528 5.750 -14.025 1.00 57.94 94 GLU A C 1
ATOM 793 O O . GLU A 1 94 ? 27.299 6.739 -14.094 1.00 57.94 94 GLU A O 1
#

Foldseek 3Di:
DDDDDPDDDPVVVVVVVVVVDDCVLQDFDPPDPFAADEDDQDAEAPLDDDDVVNVVSVVVVVVVQVVCSVVRHRYHDDYDHDDDDPSNVVSVVD

Nearest PDB structures (foldseek):
  7ntz-assembly1_A  TM=9.001E-01  e=6.760E-04  Neisseria gonorrhoeae
  6q8a-assembly1_A  TM=7.492E-01  e=3.169E-04  Neisseria gonorrhoeae NCCP11945
  6ykk-assembly1_A  TM=7.490E-01  e=6.310E-04  Neisseria gonorrhoeae
  7nu5-assembly1_A  TM=8.283E-01  e=1.346E-03  Neisseria gonorrhoeae
  6yko-assembly1_A  TM=7.527E-01  e=1.899E-03  Neisseria gonorrhoeae